Protein AF-A0A7S2NBZ2-F1 (afdb_monomer_lite)

pLDDT: mean 74.91, std 20.2, range [36.16, 97.75]

Foldseek 3Di:
DDDDDDDDDDDDPDDDDDPPDDPDPPDPPPPPPPPPPPPPPPPPPPDDDADPDLVQAAEDQVALVVDPDPVNQQRHAGNHPDQDDPPHGRHRGRGDDDD

Secondary structure (DSSP, 8-state):
--------------------PPP-----------------TTS-TTSPPPPS--TTSEEETT-GGG--SHHHHHTEEE--S--EETTEE-TTPBP----

Organism: NCBI:txid327968

Radius of gyration: 32.85 Å; chains: 1; bounding box: 53×84×64 Å

Structure (mmCIF, N/CA/C/O backbone):
data_AF-A0A7S2NBZ2-F1
#
_entry.id   AF-A0A7S2NBZ2-F1
#
loop_
_atom_site.group_PDB
_atom_site.id
_atom_site.type_symbol
_atom_site.label_atom_id
_atom_site.label_alt_id
_atom_site.label_comp_id
_atom_site.label_asym_id
_atom_site.label_entity_id
_atom_site.label_seq_id
_atom_site.pdbx_PDB_ins_code
_atom_site.Cartn_x
_atom_site.Cartn_y
_atom_site.Cartn_z
_atom_site.occupancy
_atom_site.B_iso_or_equiv
_atom_site.auth_seq_id
_atom_site.auth_comp_id
_atom_site.auth_asym_id
_atom_site.auth_atom_id
_atom_site.pdbx_PDB_model_num
ATOM 1 N N . SER A 1 1 ? 22.782 62.964 -27.607 1.00 37.88 1 SER A N 1
ATOM 2 C CA . SER A 1 1 ? 22.905 63.052 -29.075 1.00 37.88 1 SER A CA 1
ATOM 3 C C . SER A 1 1 ? 24.277 62.586 -29.520 1.00 37.88 1 SER A C 1
ATOM 5 O O . SER A 1 1 ? 25.226 63.107 -28.966 1.00 37.88 1 SER A O 1
ATOM 7 N N . LYS A 1 2 ? 24.322 61.650 -30.492 1.00 38.62 2 LYS A N 1
ATOM 8 C CA . LYS A 1 2 ? 25.308 61.488 -31.596 1.00 38.62 2 LYS A CA 1
ATOM 9 C C . LYS A 1 2 ? 26.804 61.531 -31.184 1.00 38.62 2 LYS A C 1
ATOM 11 O O . LYS A 1 2 ? 27.263 62.561 -30.733 1.00 38.62 2 LYS A O 1
ATOM 16 N N . GLY A 1 3 ? 27.639 60.496 -31.293 1.00 42.41 3 GLY A N 1
ATOM 17 C CA . GLY A 1 3 ? 27.791 59.480 -32.337 1.00 42.41 3 GLY A CA 1
ATOM 18 C C . GLY A 1 3 ? 29.095 59.754 -33.104 1.00 42.41 3 GLY A C 1
ATOM 19 O O . GLY A 1 3 ? 29.166 60.782 -33.764 1.00 42.41 3 GLY A O 1
ATOM 20 N N . THR A 1 4 ? 30.082 58.850 -33.051 1.00 39.72 4 THR A N 1
ATOM 21 C CA . THR A 1 4 ? 31.240 58.819 -33.972 1.00 39.72 4 THR A CA 1
ATOM 22 C C . THR A 1 4 ? 31.800 57.398 -34.115 1.00 39.72 4 THR A C 1
ATOM 24 O O . THR A 1 4 ? 32.528 56.870 -33.285 1.00 39.72 4 THR A O 1
ATOM 27 N N . ILE A 1 5 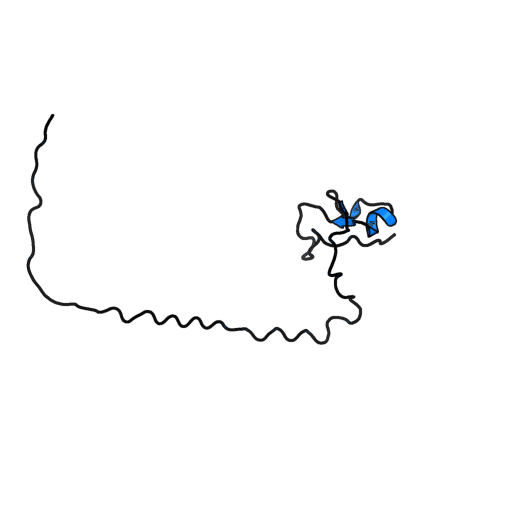? 31.360 56.784 -35.206 1.00 48.03 5 ILE A N 1
ATOM 28 C CA . ILE A 1 5 ? 32.012 55.822 -36.102 1.00 48.03 5 ILE A CA 1
ATOM 29 C C . ILE A 1 5 ? 33.555 55.844 -36.139 1.00 48.03 5 ILE A C 1
ATOM 31 O O . ILE A 1 5 ? 34.151 56.892 -36.370 1.00 48.03 5 ILE A O 1
ATOM 35 N N . GLY A 1 6 ? 34.145 54.638 -3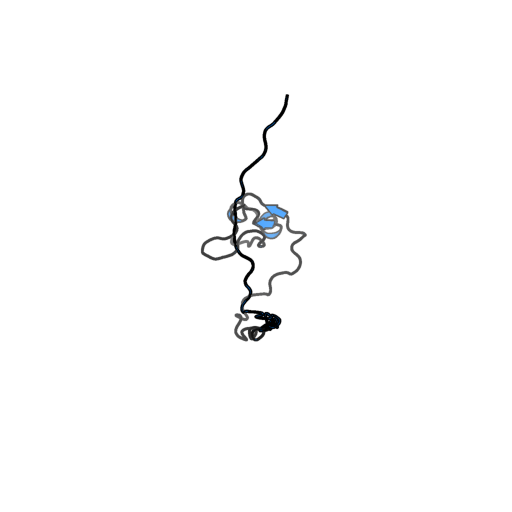6.135 1.00 36.16 6 GLY A N 1
ATOM 36 C CA . GLY A 1 6 ? 35.177 54.258 -37.111 1.00 36.16 6 GLY A CA 1
ATOM 37 C C . GLY A 1 6 ? 36.506 53.722 -36.564 1.00 36.16 6 GLY A C 1
ATOM 38 O O . GLY A 1 6 ? 37.325 54.505 -36.109 1.00 36.16 6 GLY A O 1
ATOM 39 N N . ALA A 1 7 ? 36.742 52.409 -36.718 1.00 39.41 7 ALA A N 1
ATOM 40 C CA . ALA A 1 7 ? 37.994 51.813 -37.228 1.00 39.41 7 ALA A CA 1
ATOM 41 C C . ALA A 1 7 ? 37.944 50.273 -37.116 1.00 39.41 7 ALA A C 1
ATOM 43 O O . ALA A 1 7 ? 38.379 49.704 -36.122 1.00 39.41 7 ALA A O 1
ATOM 44 N N . MET A 1 8 ? 37.450 49.582 -38.147 1.00 44.78 8 MET A N 1
ATOM 45 C CA . MET A 1 8 ? 37.801 48.172 -38.369 1.00 44.78 8 MET A CA 1
ATOM 46 C C . MET A 1 8 ? 38.687 48.114 -39.606 1.00 44.78 8 MET A C 1
ATOM 48 O O . MET A 1 8 ? 38.225 48.000 -40.741 1.00 44.78 8 MET A O 1
ATOM 52 N N . ALA A 1 9 ? 39.984 48.295 -39.375 1.00 46.75 9 ALA A N 1
ATOM 53 C CA . ALA A 1 9 ? 40.995 48.054 -40.381 1.00 46.75 9 ALA A CA 1
ATOM 54 C C . ALA A 1 9 ? 41.212 46.537 -40.521 1.00 46.75 9 ALA A C 1
ATOM 56 O O . ALA A 1 9 ? 41.552 45.897 -39.537 1.00 46.75 9 ALA A O 1
ATOM 57 N N . ARG A 1 10 ? 41.007 46.037 -41.755 1.00 54.84 10 ARG A N 1
ATOM 58 C CA . ARG A 1 10 ? 41.933 45.215 -42.579 1.00 54.84 10 ARG A CA 1
ATOM 59 C C . ARG A 1 10 ? 42.467 43.925 -41.917 1.00 54.84 10 ARG A C 1
ATOM 61 O O . ARG A 1 10 ? 42.970 43.964 -40.814 1.00 54.84 10 ARG A O 1
ATOM 68 N N . LEU A 1 11 ? 42.525 42.735 -42.507 1.00 44.84 11 LEU A N 1
ATOM 69 C CA . LEU A 1 11 ? 42.685 42.189 -43.864 1.00 44.84 11 LEU A CA 1
ATOM 70 C C . LEU A 1 11 ? 41.988 40.791 -43.831 1.00 44.84 11 LEU A C 1
ATOM 72 O O . LEU A 1 11 ? 41.685 40.300 -42.754 1.00 44.84 11 LEU A O 1
ATOM 76 N N . SER A 1 12 ? 41.688 40.041 -44.890 1.00 49.75 12 SER A N 1
ATOM 77 C CA . SER A 1 12 ? 42.504 39.708 -46.052 1.00 49.75 12 SER A CA 1
ATOM 78 C C . SER A 1 12 ? 41.641 38.938 -47.055 1.00 49.75 12 SER A C 1
ATOM 80 O O . SER A 1 12 ? 40.947 37.989 -46.690 1.00 49.75 12 SER A O 1
ATOM 82 N N . VAL A 1 13 ? 41.706 39.345 -48.321 1.00 53.78 13 VAL A N 1
ATOM 83 C CA . VAL A 1 13 ? 41.154 38.626 -49.471 1.00 53.78 13 VAL A CA 1
ATOM 84 C C . VAL A 1 13 ? 42.267 37.729 -50.010 1.00 53.78 13 VAL A C 1
ATOM 86 O O . VAL A 1 13 ? 43.047 38.151 -50.850 1.00 53.78 13 VAL A O 1
ATOM 89 N N . CYS A 1 14 ? 42.382 36.519 -49.478 1.00 42.72 14 CYS A N 1
ATOM 90 C CA . CYS A 1 14 ? 43.048 35.382 -50.114 1.00 42.72 14 CYS A CA 1
ATOM 91 C C . CYS A 1 14 ? 42.479 34.155 -49.399 1.00 42.72 14 CYS A C 1
ATOM 93 O O . CYS A 1 14 ? 42.782 33.899 -48.241 1.00 42.72 14 CYS A O 1
ATOM 95 N N . ALA A 1 15 ? 41.473 33.494 -49.962 1.00 54.47 15 ALA A N 1
ATOM 96 C CA . ALA A 1 15 ? 41.740 32.484 -50.975 1.00 54.47 15 ALA A CA 1
ATOM 97 C C . ALA A 1 15 ? 42.853 31.554 -50.486 1.00 54.47 15 ALA A C 1
ATOM 99 O O . ALA A 1 15 ? 44.027 31.876 -50.604 1.00 54.47 15 ALA A O 1
ATOM 100 N N . LEU A 1 16 ? 42.464 30.432 -49.897 1.00 51.47 16 LEU A N 1
ATOM 101 C CA . LEU A 1 16 ? 42.826 29.104 -50.379 1.00 51.47 16 LEU A CA 1
ATOM 102 C C . LEU A 1 16 ? 42.306 28.084 -49.359 1.00 51.47 16 LEU A C 1
ATOM 104 O O . LEU A 1 16 ? 42.687 28.139 -48.198 1.00 51.47 16 LEU A O 1
ATOM 108 N N . LEU A 1 17 ? 41.508 27.128 -49.852 1.00 53.25 17 LEU A N 1
ATOM 109 C CA . LEU A 1 17 ? 41.358 25.777 -49.296 1.00 53.25 17 LEU A CA 1
ATOM 110 C C . LEU A 1 17 ? 40.738 25.742 -47.879 1.00 53.25 17 LEU A C 1
ATOM 112 O O . LEU A 1 17 ? 41.388 25.987 -46.877 1.00 53.25 17 LEU A O 1
ATOM 116 N N . LEU A 1 18 ? 39.471 25.382 -47.703 1.00 52.06 18 LEU A N 1
ATOM 117 C CA . LEU A 1 18 ? 39.074 23.976 -47.695 1.00 52.06 18 LEU A CA 1
ATOM 118 C C . LEU A 1 18 ? 37.543 23.901 -47.683 1.00 52.06 18 LEU A C 1
ATOM 120 O O . LEU A 1 18 ? 36.891 24.104 -46.660 1.00 52.06 18 LEU A O 1
ATOM 124 N N . VAL A 1 19 ? 36.974 23.563 -48.837 1.00 55.00 19 VAL A N 1
ATOM 125 C CA . VAL A 1 19 ? 35.652 22.943 -48.916 1.00 55.00 19 VAL A CA 1
ATOM 126 C C . VAL A 1 19 ? 35.810 21.540 -48.333 1.00 55.00 19 VAL A C 1
ATOM 128 O O . VAL A 1 19 ? 36.173 20.610 -49.045 1.00 55.00 19 VAL A O 1
ATOM 131 N N . LEU A 1 20 ? 35.592 21.380 -47.030 1.00 55.62 20 LEU A N 1
ATOM 132 C CA . LEU A 1 20 ? 35.310 20.067 -46.458 1.00 55.62 20 LEU A CA 1
ATOM 133 C C . LEU A 1 20 ? 33.808 19.991 -46.236 1.00 55.62 20 LEU A C 1
ATOM 135 O O . LEU A 1 20 ? 33.276 20.389 -45.202 1.00 55.62 20 LEU A O 1
ATOM 139 N N . ALA A 1 21 ? 33.137 19.516 -47.284 1.00 58.72 21 ALA A N 1
ATOM 140 C CA . ALA A 1 21 ? 31.791 18.991 -47.207 1.00 58.72 21 ALA A CA 1
ATOM 141 C C . ALA A 1 21 ? 31.739 17.979 -46.057 1.00 58.72 21 ALA A C 1
ATOM 143 O O . ALA A 1 21 ? 32.458 16.979 -46.066 1.00 58.72 21 ALA A O 1
ATOM 144 N N . THR A 1 22 ? 30.920 18.258 -45.049 1.00 62.44 22 THR A N 1
ATOM 145 C CA . THR A 1 22 ? 30.622 17.301 -43.992 1.00 62.44 22 THR A CA 1
ATOM 146 C C . THR A 1 22 ? 29.789 16.176 -44.609 1.00 62.44 22 THR A C 1
ATOM 148 O O . THR A 1 22 ? 28.691 16.439 -45.107 1.00 62.44 22 THR A O 1
ATOM 151 N N . PRO A 1 23 ? 30.272 14.920 -44.639 1.00 57.25 23 PRO A N 1
ATOM 152 C CA . PRO A 1 23 ? 29.404 13.823 -45.016 1.00 57.25 23 PRO A CA 1
ATOM 153 C C . PRO A 1 23 ? 28.310 13.695 -43.956 1.00 57.25 23 PRO A C 1
ATOM 155 O O . PRO A 1 23 ? 28.555 13.818 -42.753 1.00 57.25 23 PRO A O 1
ATOM 158 N N . ALA A 1 24 ? 27.094 13.492 -44.452 1.00 61.03 24 ALA A N 1
ATOM 159 C CA . ALA A 1 24 ? 25.881 13.298 -43.688 1.00 61.03 24 ALA A CA 1
ATOM 160 C C . ALA A 1 24 ? 26.112 12.362 -42.496 1.00 61.03 24 ALA A C 1
ATOM 162 O O . ALA A 1 24 ? 26.624 11.250 -42.639 1.00 61.03 24 ALA A O 1
ATOM 163 N N . SER A 1 25 ? 25.686 12.808 -41.319 1.00 61.53 25 SER A N 1
ATOM 164 C CA . SER A 1 25 ? 25.509 11.960 -40.152 1.00 61.53 25 SER A CA 1
ATOM 165 C C . SER A 1 25 ? 24.423 10.927 -40.460 1.00 61.53 25 SER A C 1
ATOM 167 O O . SER A 1 25 ? 23.235 11.147 -40.231 1.00 61.53 25 SER A O 1
ATOM 169 N N . VAL A 1 26 ? 24.826 9.777 -41.004 1.00 61.16 26 VAL A N 1
ATOM 170 C CA . VAL A 1 26 ? 23.971 8.592 -41.057 1.00 61.16 26 VAL A CA 1
ATOM 171 C C . VAL A 1 26 ? 23.758 8.111 -39.626 1.00 61.16 26 VAL A C 1
ATOM 173 O O . VAL A 1 26 ? 24.600 7.457 -39.013 1.00 61.16 26 VAL A O 1
ATOM 176 N N . GLY A 1 27 ? 22.621 8.512 -39.062 1.00 60.88 27 GLY A N 1
ATOM 177 C CA . GLY A 1 27 ? 22.119 8.003 -37.799 1.00 60.88 27 GLY A CA 1
ATOM 178 C C . GLY A 1 27 ? 21.825 6.514 -37.926 1.00 60.88 27 GLY A C 1
ATOM 179 O O . GLY A 1 27 ? 20.748 6.120 -38.362 1.00 60.88 27 GLY A O 1
ATOM 180 N N . ALA A 1 28 ? 22.767 5.678 -37.505 1.00 58.84 28 ALA A N 1
ATOM 181 C CA . ALA A 1 28 ? 22.468 4.307 -37.137 1.00 58.84 28 ALA A CA 1
ATOM 182 C C . ALA A 1 28 ? 21.927 4.320 -35.702 1.00 58.84 28 ALA A C 1
ATOM 184 O O . ALA A 1 28 ? 22.653 4.074 -34.738 1.00 58.84 28 ALA A O 1
ATOM 185 N N . SER A 1 29 ? 20.634 4.621 -35.541 1.00 61.22 29 SER A N 1
ATOM 186 C CA . SER A 1 29 ? 19.909 4.201 -34.342 1.00 61.22 29 SER A CA 1
ATOM 187 C C . SER A 1 29 ? 19.781 2.686 -34.396 1.00 61.22 29 SER A C 1
ATOM 189 O O . SER A 1 29 ? 18.750 2.134 -34.779 1.00 61.22 29 SER A O 1
ATOM 191 N N . SER A 1 30 ? 20.845 2.001 -33.992 1.00 53.34 30 SER A N 1
ATOM 192 C CA . SER A 1 30 ? 20.766 0.626 -33.533 1.00 53.34 30 SER A CA 1
ATOM 193 C C . SER A 1 30 ? 19.930 0.651 -32.261 1.00 53.34 30 SER A C 1
ATOM 195 O O . SER A 1 30 ? 20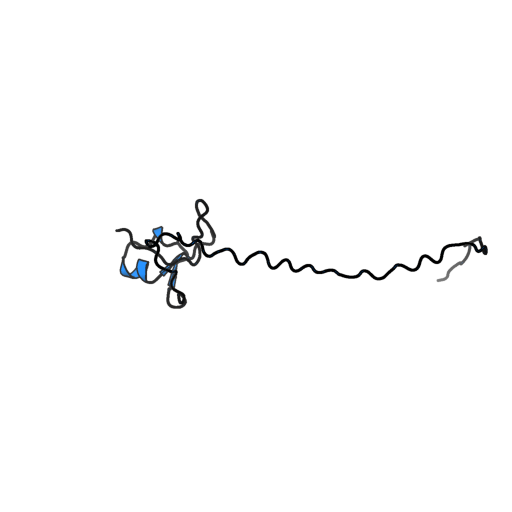.447 0.707 -31.148 1.00 53.34 30 SER A O 1
ATOM 197 N N . SER A 1 31 ? 18.606 0.648 -32.430 1.00 61.28 31 SER A N 1
ATOM 198 C CA . SER A 1 31 ? 17.697 0.146 -31.415 1.00 61.28 31 SER A CA 1
ATOM 199 C C . SER A 1 31 ? 18.051 -1.327 -31.273 1.00 61.28 31 SER A C 1
ATOM 201 O O . SER A 1 31 ? 17.476 -2.203 -31.922 1.00 61.28 31 SER A O 1
ATOM 203 N N . LEU A 1 32 ? 19.082 -1.585 -30.467 1.00 57.56 32 LEU A N 1
ATOM 204 C CA . LEU A 1 32 ? 19.287 -2.861 -29.830 1.00 57.56 32 LEU A CA 1
ATOM 205 C C . LEU A 1 32 ? 18.018 -3.063 -29.011 1.00 57.56 32 LEU A C 1
ATOM 207 O O . LEU A 1 32 ? 17.921 -2.677 -27.848 1.00 57.56 32 LEU A O 1
ATOM 211 N N . ARG A 1 33 ? 17.008 -3.654 -29.654 1.00 66.38 33 ARG A N 1
ATOM 212 C CA . ARG A 1 33 ? 16.084 -4.542 -28.978 1.00 66.38 33 ARG A CA 1
ATOM 213 C C . ARG A 1 33 ? 16.994 -5.584 -28.358 1.00 66.38 33 ARG A C 1
ATOM 215 O O . ARG A 1 33 ? 17.345 -6.570 -29.001 1.00 66.38 33 ARG A O 1
ATOM 222 N N . GLY A 1 34 ? 17.443 -5.290 -27.138 1.00 60.91 34 GLY A N 1
ATOM 223 C CA . GLY A 1 34 ? 18.037 -6.288 -26.279 1.00 60.91 34 GLY A CA 1
ATOM 224 C C . GLY A 1 34 ? 17.118 -7.505 -26.315 1.00 60.91 34 GLY A C 1
ATOM 225 O O . GLY A 1 34 ? 15.903 -7.339 -26.516 1.00 60.91 34 GLY A O 1
ATOM 226 N N . PRO A 1 35 ? 17.666 -8.722 -26.201 1.00 62.78 35 PRO A N 1
ATOM 227 C CA . PRO A 1 35 ? 16.830 -9.904 -26.096 1.00 62.78 35 PRO A CA 1
ATOM 228 C C . PRO A 1 35 ? 15.734 -9.585 -25.081 1.00 62.78 35 PRO A C 1
ATOM 230 O O . PRO A 1 35 ? 16.041 -9.118 -23.981 1.00 62.78 35 PRO A O 1
ATOM 233 N N . LYS A 1 36 ? 14.457 -9.733 -25.481 1.00 57.38 36 LYS A N 1
ATOM 234 C CA . LYS A 1 36 ? 13.352 -9.769 -24.518 1.00 57.38 36 LYS A CA 1
ATOM 235 C C . LYS A 1 36 ? 13.847 -10.726 -23.459 1.00 57.38 36 LYS A C 1
ATOM 237 O O . LYS A 1 36 ? 14.061 -11.891 -23.796 1.00 57.38 36 LYS A O 1
ATOM 242 N N . SER A 1 37 ? 14.133 -10.185 -22.272 1.00 57.44 37 SER A N 1
ATOM 243 C CA . SER A 1 37 ? 14.623 -10.953 -21.138 1.00 57.44 37 SER A CA 1
ATOM 244 C C . SER A 1 37 ? 13.851 -12.263 -21.158 1.00 57.44 37 SER A C 1
ATOM 246 O O . SER A 1 37 ? 12.611 -12.194 -21.188 1.00 57.44 37 SER A O 1
ATOM 248 N N . PRO A 1 38 ? 14.521 -13.425 -21.288 1.00 59.44 38 PRO A N 1
ATOM 249 C CA . PRO A 1 38 ? 13.835 -14.687 -21.125 1.00 59.44 38 PRO A CA 1
ATOM 250 C C . PRO A 1 38 ? 13.089 -14.528 -19.812 1.00 59.44 38 PRO A C 1
ATOM 252 O O . PRO A 1 38 ? 13.719 -14.250 -18.790 1.00 59.44 38 PRO A O 1
ATOM 255 N N . ARG A 1 39 ? 11.749 -14.559 -19.852 1.00 57.25 39 ARG A N 1
ATOM 256 C CA . ARG A 1 39 ? 10.966 -14.697 -18.626 1.00 57.25 39 ARG A CA 1
ATOM 257 C C . ARG A 1 39 ? 11.644 -15.840 -17.896 1.00 57.25 39 ARG A C 1
ATOM 259 O O . ARG A 1 39 ? 11.688 -16.933 -18.458 1.00 57.25 39 ARG A O 1
ATOM 266 N N . ARG A 1 40 ? 12.287 -15.543 -16.763 1.00 58.97 40 ARG A N 1
ATOM 267 C CA . ARG A 1 40 ? 12.978 -16.551 -15.971 1.00 58.97 40 ARG A CA 1
ATOM 268 C C . ARG A 1 40 ? 11.945 -17.640 -15.725 1.00 58.97 40 ARG A C 1
ATOM 270 O O . ARG A 1 40 ? 10.924 -17.386 -15.091 1.00 58.97 40 ARG A O 1
ATOM 277 N N . LEU A 1 41 ? 12.151 -18.810 -16.322 1.00 59.69 41 LEU A N 1
ATOM 278 C CA . LEU A 1 41 ? 11.284 -19.987 -16.195 1.00 59.69 41 LEU A CA 1
ATOM 279 C C . LEU A 1 41 ? 11.554 -20.694 -14.855 1.00 59.69 41 LEU A C 1
ATOM 281 O O . LEU A 1 41 ? 11.621 -21.913 -14.761 1.00 59.69 41 LEU A O 1
ATOM 285 N N . ASP A 1 42 ? 11.731 -19.874 -13.830 1.00 54.31 42 ASP A N 1
ATOM 286 C CA . ASP A 1 42 ? 12.055 -20.168 -12.446 1.00 54.31 42 ASP A CA 1
ATOM 287 C C . ASP A 1 42 ? 11.667 -18.965 -11.557 1.00 54.31 42 ASP A C 1
ATOM 289 O O . ASP A 1 42 ? 12.083 -18.881 -10.404 1.00 54.31 42 ASP A O 1
ATOM 293 N N . GLU A 1 43 ? 10.839 -18.035 -12.069 1.00 60.84 43 GLU A N 1
ATOM 294 C CA . GLU A 1 43 ? 10.043 -17.132 -11.234 1.00 60.84 43 GLU A CA 1
ATOM 295 C C . GLU A 1 43 ? 9.259 -18.030 -10.277 1.00 60.84 43 GLU A C 1
ATOM 297 O O . GLU A 1 43 ? 8.387 -18.787 -10.709 1.00 60.84 43 GLU A O 1
ATOM 302 N N . ALA A 1 44 ? 9.683 -18.051 -9.013 1.00 63.81 44 ALA A N 1
ATOM 303 C CA . ALA A 1 44 ? 9.243 -19.004 -8.011 1.00 63.81 44 ALA A CA 1
ATOM 304 C C . ALA A 1 44 ? 7.733 -19.237 -8.133 1.00 63.81 44 ALA A C 1
ATOM 306 O O . ALA A 1 44 ? 6.957 -18.311 -7.914 1.00 63.81 44 ALA A O 1
ATOM 307 N N . ALA A 1 45 ? 7.314 -20.470 -8.447 1.00 67.38 45 ALA A N 1
ATOM 308 C CA . ALA A 1 45 ? 5.901 -20.852 -8.588 1.00 67.38 45 ALA A CA 1
ATOM 309 C C . ALA A 1 45 ? 5.045 -20.546 -7.333 1.00 67.38 45 ALA A C 1
ATOM 311 O O . ALA A 1 45 ? 3.829 -20.701 -7.335 1.00 67.38 45 ALA A O 1
ATOM 312 N N . TRP A 1 46 ? 5.703 -20.108 -6.262 1.00 76.19 46 TRP A N 1
ATOM 313 C CA . TRP A 1 46 ? 5.176 -19.681 -4.978 1.00 76.19 46 TRP A CA 1
ATOM 314 C C . TRP A 1 46 ? 4.759 -18.207 -4.928 1.00 76.19 46 TRP A C 1
ATOM 316 O O . TRP A 1 46 ? 4.073 -17.815 -3.987 1.00 76.19 46 TRP A O 1
ATOM 326 N N . MET A 1 47 ? 5.168 -17.385 -5.899 1.00 71.69 47 MET A N 1
ATOM 327 C CA . MET A 1 47 ? 4.801 -15.973 -5.950 1.00 71.69 47 MET A CA 1
ATOM 328 C C . MET A 1 47 ? 3.586 -15.796 -6.869 1.00 71.69 47 MET A C 1
ATOM 330 O O . MET A 1 47 ? 3.717 -15.947 -8.087 1.00 71.69 47 MET A O 1
ATOM 334 N N . PRO A 1 48 ? 2.397 -15.478 -6.330 1.00 74.31 48 PRO A N 1
ATOM 335 C CA . PRO A 1 48 ? 1.257 -15.173 -7.176 1.00 74.31 48 PRO A CA 1
ATOM 336 C C . PRO A 1 48 ? 1.555 -13.932 -8.035 1.00 74.31 48 PRO A C 1
ATOM 338 O O . PRO A 1 48 ? 2.277 -13.029 -7.598 1.00 74.31 48 PRO A O 1
ATOM 341 N N . PRO A 1 49 ? 1.001 -13.858 -9.258 1.00 77.56 49 PRO A N 1
ATOM 342 C CA . PRO A 1 49 ? 1.136 -12.672 -10.088 1.00 77.56 49 PRO A CA 1
ATOM 343 C C . PRO A 1 49 ? 0.544 -11.461 -9.366 1.00 77.56 49 PRO A C 1
ATOM 345 O O . PRO A 1 49 ? -0.466 -11.566 -8.666 1.00 77.56 49 PRO A O 1
ATOM 348 N N . ARG A 1 50 ? 1.162 -10.292 -9.556 1.00 77.50 50 ARG A N 1
ATOM 349 C CA . ARG A 1 50 ? 0.630 -9.054 -8.983 1.00 77.50 50 ARG A CA 1
ATOM 350 C C . ARG A 1 50 ? -0.778 -8.783 -9.531 1.00 77.50 50 ARG A C 1
ATOM 352 O O . ARG A 1 50 ? -0.979 -8.908 -10.742 1.00 77.50 50 ARG A O 1
ATOM 359 N N . PRO A 1 51 ? -1.740 -8.390 -8.679 1.00 80.31 51 PRO A N 1
ATOM 360 C CA . PRO A 1 51 ? -3.069 -8.022 -9.142 1.00 80.31 51 PRO A CA 1
ATOM 361 C C . PRO A 1 51 ? -2.975 -6.807 -10.072 1.00 80.31 51 PRO A C 1
ATOM 363 O O . PRO A 1 51 ? -2.328 -5.809 -9.742 1.00 80.31 51 PRO A O 1
ATOM 366 N N . HIS A 1 52 ? -3.602 -6.922 -11.246 1.00 80.31 52 HIS A N 1
ATOM 367 C CA . HIS A 1 52 ? -3.567 -5.901 -12.297 1.00 80.31 52 HIS A CA 1
ATOM 368 C C . HIS A 1 52 ? -4.379 -4.652 -11.951 1.00 80.31 52 HIS A C 1
ATOM 370 O O . HIS A 1 52 ? -4.009 -3.560 -12.376 1.00 80.31 52 HIS A O 1
ATOM 376 N N . ASP A 1 53 ? -5.462 -4.806 -11.190 1.00 88.94 53 ASP A N 1
ATOM 377 C CA . ASP A 1 53 ? -6.303 -3.696 -10.763 1.00 88.94 53 ASP A CA 1
ATOM 378 C C . ASP A 1 53 ? -6.197 -3.503 -9.251 1.00 88.94 53 ASP A C 1
ATOM 380 O O . ASP A 1 53 ? -6.527 -4.384 -8.459 1.00 88.94 53 ASP A O 1
ATOM 384 N N . GLN A 1 54 ? -5.692 -2.334 -8.877 1.00 90.38 54 GLN A N 1
ATOM 385 C CA . GLN A 1 54 ? -5.531 -1.882 -7.498 1.00 90.38 54 GLN A CA 1
ATOM 386 C C . GLN A 1 54 ? -6.208 -0.520 -7.295 1.00 90.38 54 GLN A C 1
ATOM 388 O O . GLN A 1 54 ? -5.987 0.145 -6.284 1.00 90.38 54 GLN A O 1
ATOM 393 N N . SER A 1 55 ? -7.013 -0.076 -8.267 1.00 92.88 55 SER A N 1
ATOM 394 C CA . SER A 1 55 ? -7.692 1.223 -8.236 1.00 92.88 55 SER A CA 1
ATOM 395 C C . SER A 1 55 ? -8.762 1.300 -7.144 1.00 92.88 55 SER A C 1
ATOM 397 O O . SER A 1 55 ? -9.060 2.382 -6.644 1.00 92.88 55 SER A O 1
ATOM 399 N N . CYS A 1 56 ? -9.294 0.149 -6.728 1.00 93.38 56 CYS A N 1
ATOM 400 C CA . CYS A 1 56 ? -10.257 0.027 -5.640 1.00 93.38 56 CYS A CA 1
ATOM 401 C C . CYS A 1 56 ? -9.626 0.101 -4.237 1.00 93.38 56 CYS A C 1
ATOM 403 O O . CYS A 1 56 ? -10.355 0.275 -3.258 1.00 93.38 56 CYS A O 1
ATOM 405 N N . LEU A 1 57 ? -8.297 -0.026 -4.119 1.00 96.00 57 LEU A N 1
ATOM 406 C CA . LEU A 1 57 ? -7.605 0.029 -2.832 1.00 96.00 57 LEU A CA 1
ATOM 407 C C . LEU A 1 57 ? -7.471 1.473 -2.351 1.00 96.00 57 LEU A C 1
ATOM 409 O O . LEU A 1 57 ? -7.041 2.367 -3.085 1.00 96.00 57 LEU A O 1
ATOM 413 N N . LYS A 1 58 ? -7.788 1.694 -1.076 1.00 97.75 58 LYS A N 1
ATOM 414 C CA . LYS A 1 58 ? -7.656 3.007 -0.443 1.00 97.75 58 LYS A CA 1
ATOM 415 C C . LYS A 1 58 ? -6.185 3.349 -0.226 1.00 97.75 58 LYS A C 1
ATOM 417 O O . LYS A 1 58 ? -5.410 2.529 0.263 1.00 97.75 58 LYS A O 1
ATOM 422 N N . TYR A 1 59 ? -5.811 4.584 -0.545 1.00 97.12 59 TYR A N 1
ATOM 423 C CA . TYR A 1 59 ? -4.503 5.114 -0.172 1.00 97.12 59 TYR A CA 1
ATOM 424 C C . TYR A 1 59 ? -4.433 5.262 1.345 1.00 97.12 59 TYR A C 1
ATOM 426 O O . TYR A 1 59 ? -5.296 5.915 1.931 1.00 97.12 59 TYR A O 1
ATOM 434 N N . HIS A 1 60 ? -3.408 4.692 1.975 1.00 97.56 60 HIS A N 1
ATOM 435 C CA . HIS A 1 60 ? -3.170 4.897 3.401 1.00 97.56 60 HIS A CA 1
ATOM 436 C C . HIS A 1 60 ? -1.837 5.604 3.620 1.00 97.56 60 HIS A C 1
ATOM 438 O O . HIS A 1 60 ? -0.779 4.974 3.621 1.00 97.56 60 HIS A O 1
ATOM 444 N N . GLU A 1 61 ? -1.887 6.927 3.786 1.00 97.00 61 GLU A N 1
ATOM 445 C CA . GLU A 1 61 ? -0.707 7.809 3.828 1.00 97.00 61 GLU A CA 1
ATOM 446 C C . GLU A 1 61 ? 0.300 7.429 4.919 1.00 97.00 61 GLU A C 1
ATOM 448 O O . GLU A 1 61 ? 1.512 7.528 4.725 1.00 97.00 61 GLU A O 1
ATOM 453 N N . ALA A 1 62 ? -0.192 6.935 6.059 1.00 96.06 62 ALA A N 1
ATOM 454 C CA . ALA A 1 62 ? 0.653 6.496 7.164 1.00 96.06 62 ALA A CA 1
ATOM 455 C C . ALA A 1 62 ? 1.363 5.154 6.890 1.00 96.06 62 ALA A C 1
ATOM 457 O O . ALA A 1 62 ? 2.279 4.792 7.624 1.00 96.06 62 ALA A O 1
ATOM 458 N N . GLY A 1 63 ? 0.987 4.433 5.829 1.00 95.81 63 GLY A N 1
ATOM 459 C CA . GLY A 1 63 ? 1.576 3.161 5.416 1.00 95.81 63 GLY A CA 1
ATOM 460 C C . GLY A 1 63 ? 0.982 1.940 6.113 1.00 95.81 63 GLY A C 1
ATOM 461 O O . GLY A 1 63 ? 0.454 2.020 7.227 1.00 95.81 63 GLY A O 1
ATOM 462 N N . CYS A 1 64 ? 1.098 0.779 5.464 1.00 95.88 64 CYS A N 1
ATOM 463 C CA . CYS A 1 64 ? 0.378 -0.441 5.852 1.00 95.88 64 CYS A CA 1
ATOM 464 C C . CYS A 1 64 ? 0.661 -0.902 7.293 1.00 95.88 64 CYS A C 1
ATOM 466 O O . CYS A 1 64 ? -0.227 -1.426 7.957 1.00 95.88 64 CYS A O 1
ATOM 468 N N . PHE A 1 65 ? 1.871 -0.654 7.808 1.00 92.94 65 PHE A N 1
ATOM 469 C CA . PHE A 1 65 ? 2.312 -1.070 9.150 1.00 92.94 65 PHE A CA 1
ATOM 470 C C . PHE A 1 65 ? 1.539 -0.418 10.312 1.00 92.94 65 PHE A C 1
ATOM 472 O O . PHE A 1 65 ? 1.677 -0.838 11.461 1.00 92.94 65 PHE A O 1
ATOM 479 N N . THR A 1 66 ? 0.757 0.629 10.037 1.00 95.88 66 THR A N 1
ATOM 480 C CA . THR A 1 66 ? -0.066 1.310 11.047 1.00 95.88 66 THR A CA 1
ATOM 481 C C . THR A 1 66 ? -1.478 0.731 11.159 1.00 95.88 66 THR A C 1
ATOM 483 O O . THR A 1 66 ? -2.153 0.979 12.157 1.00 95.88 66 THR A O 1
ATOM 486 N N . LEU A 1 67 ? -1.923 -0.063 10.179 1.00 96.38 6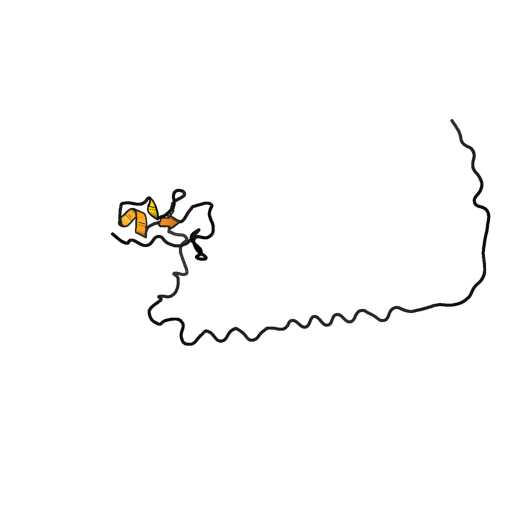7 LEU A N 1
ATOM 487 C CA . LEU A 1 67 ? -3.251 -0.677 10.164 1.00 96.38 67 LEU A CA 1
ATOM 488 C C . LEU A 1 67 ? -3.276 -1.881 11.111 1.00 96.38 67 LEU A C 1
ATOM 490 O O . LEU A 1 67 ? -2.486 -2.811 10.976 1.00 96.38 67 LEU A O 1
ATOM 494 N N . ARG A 1 68 ? -4.191 -1.854 12.084 1.00 96.06 68 ARG A N 1
ATOM 495 C CA . ARG A 1 68 ? -4.356 -2.906 13.110 1.00 96.06 68 AR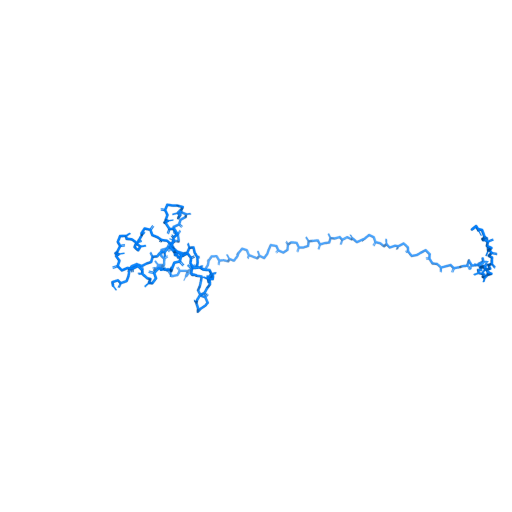G A CA 1
ATOM 496 C C . ARG A 1 68 ? -5.591 -3.775 12.907 1.00 96.06 68 ARG A C 1
ATOM 498 O O . ARG A 1 68 ? -5.799 -4.726 13.646 1.00 96.06 68 ARG A O 1
ATOM 505 N N . ASP A 1 69 ? -6.399 -3.436 11.914 1.00 96.38 69 ASP A N 1
ATOM 506 C CA . ASP A 1 69 ? -7.585 -4.182 11.529 1.00 96.38 69 ASP A CA 1
ATOM 507 C C . ASP A 1 69 ? -7.347 -4.871 10.183 1.00 96.38 69 ASP A C 1
ATOM 509 O O . ASP A 1 69 ? -6.862 -4.255 9.229 1.00 96.38 69 ASP A O 1
ATOM 513 N N . LYS A 1 70 ? -7.728 -6.147 10.104 1.00 97.38 70 LYS A N 1
ATOM 514 C CA . LYS A 1 70 ? -7.550 -6.977 8.912 1.00 97.38 70 LYS A CA 1
ATOM 515 C C . LYS A 1 70 ? -8.312 -6.424 7.712 1.00 97.38 70 LYS A C 1
ATOM 517 O O . LYS A 1 70 ? -7.766 -6.405 6.612 1.00 97.38 70 LYS A O 1
ATOM 522 N N . SER A 1 71 ? -9.554 -5.981 7.910 1.00 96.81 71 SER A N 1
ATOM 523 C CA . SER A 1 71 ? -10.390 -5.480 6.813 1.00 96.81 71 SER A CA 1
ATOM 524 C C . SER A 1 71 ? -9.815 -4.191 6.228 1.00 96.81 71 SER A C 1
ATOM 526 O O . SER A 1 71 ? -9.707 -4.039 5.013 1.00 96.81 71 SER A O 1
ATOM 528 N N . SER A 1 72 ? -9.400 -3.277 7.099 1.00 96.81 72 SER A N 1
ATOM 529 C CA . SER A 1 72 ? -8.776 -2.009 6.732 1.00 96.81 72 SER A CA 1
ATOM 530 C C . SER A 1 72 ? -7.427 -2.229 6.050 1.00 96.81 72 SER A C 1
ATOM 532 O O . SER A 1 72 ? -7.132 -1.555 5.069 1.00 96.81 72 SER A O 1
ATOM 534 N N . CYS A 1 73 ? -6.639 -3.199 6.530 1.00 97.31 73 CYS A N 1
ATOM 535 C CA . CYS A 1 73 ? -5.382 -3.611 5.913 1.00 97.31 73 CYS A CA 1
ATOM 536 C C . CYS A 1 73 ? -5.601 -4.110 4.482 1.00 97.31 73 CYS A C 1
ATOM 538 O O . CYS A 1 73 ? -5.097 -3.508 3.543 1.00 97.31 73 CYS A O 1
ATOM 540 N N . LEU A 1 74 ? -6.411 -5.152 4.290 1.00 95.75 74 LEU A N 1
ATOM 541 C CA . LEU A 1 74 ? -6.591 -5.780 2.975 1.00 95.75 74 LEU A CA 1
ATOM 542 C C . LEU A 1 74 ? -7.323 -4.888 1.955 1.00 95.75 74 LEU A C 1
ATOM 544 O O . LEU A 1 74 ? -7.272 -5.163 0.760 1.00 95.75 74 LEU A O 1
ATOM 548 N N . GLY A 1 75 ? -7.993 -3.825 2.408 1.00 96.56 75 GLY A N 1
ATOM 549 C CA . GLY A 1 75 ? -8.643 -2.827 1.555 1.00 96.56 75 GLY A CA 1
ATOM 550 C C . GLY A 1 75 ? -7.771 -1.619 1.187 1.00 96.56 75 GLY A C 1
ATOM 551 O O . GLY A 1 75 ? -8.295 -0.661 0.611 1.00 96.56 75 GLY A O 1
ATOM 552 N N . ALA A 1 76 ? -6.482 -1.621 1.537 1.00 97.12 76 ALA A N 1
ATOM 553 C CA . ALA A 1 76 ? -5.588 -0.479 1.367 1.00 97.12 76 ALA A CA 1
ATOM 554 C C . ALA A 1 76 ? -4.308 -0.810 0.583 1.00 97.12 76 ALA A C 1
ATOM 556 O O . ALA A 1 76 ? -3.922 -1.968 0.414 1.00 97.12 76 ALA A O 1
ATOM 557 N N . LYS A 1 77 ? -3.629 0.246 0.129 1.00 96.94 77 LYS A N 1
ATOM 558 C CA . LYS A 1 77 ? -2.263 0.212 -0.409 1.00 96.94 77 LYS A CA 1
ATOM 559 C C . LYS A 1 77 ? -1.377 1.242 0.288 1.00 96.94 77 LYS A C 1
ATOM 561 O O . LYS A 1 77 ? -1.877 2.236 0.828 1.00 96.94 77 LYS A O 1
ATOM 566 N N . ASP A 1 78 ? -0.068 1.001 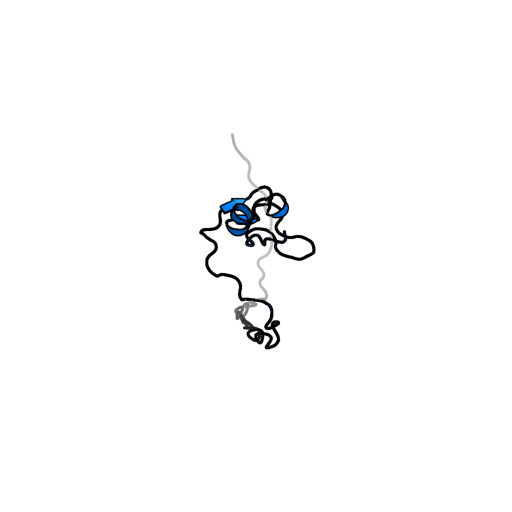0.302 1.00 96.81 78 ASP A N 1
ATOM 567 C CA . ASP A 1 78 ? 0.869 1.848 1.041 1.00 96.81 78 ASP A CA 1
ATOM 568 C C . ASP A 1 78 ? 0.990 3.229 0.393 1.00 96.81 78 ASP A C 1
ATOM 570 O O . ASP A 1 78 ? 1.404 3.367 -0.761 1.00 96.81 78 ASP A O 1
ATOM 574 N N . GLY A 1 79 ? 0.622 4.256 1.156 1.00 96.31 79 GLY A N 1
ATOM 575 C CA . GLY A 1 79 ? 0.577 5.624 0.671 1.00 96.31 79 GLY A CA 1
ATOM 576 C C . GLY A 1 79 ? 1.720 6.516 1.126 1.00 96.31 79 GLY A C 1
ATOM 577 O O . GLY A 1 79 ? 1.635 7.735 0.980 1.00 96.31 79 GLY A O 1
ATOM 578 N N . ARG A 1 80 ? 2.780 5.951 1.706 1.00 95.44 80 ARG A N 1
ATOM 579 C CA . ARG A 1 80 ? 3.896 6.757 2.202 1.00 95.44 80 ARG A CA 1
ATOM 580 C C . ARG A 1 80 ? 4.637 7.441 1.064 1.00 95.44 80 ARG A C 1
ATOM 582 O O . ARG A 1 80 ? 4.789 6.907 -0.030 1.00 95.44 80 ARG A O 1
ATOM 589 N N . SER A 1 81 ? 5.224 8.598 1.360 1.00 95.38 81 SER A N 1
ATOM 590 C CA . SER A 1 81 ? 6.102 9.309 0.421 1.00 95.38 81 SER A CA 1
ATOM 591 C C . SER A 1 81 ? 7.356 8.505 0.049 1.00 95.38 81 SER A C 1
ATOM 593 O O . SER A 1 81 ? 7.879 8.647 -1.059 1.00 95.38 81 SER A O 1
ATOM 595 N N . LYS A 1 82 ? 7.826 7.639 0.956 1.00 94.62 82 LYS A N 1
ATOM 596 C CA . LYS A 1 82 ? 8.978 6.760 0.746 1.00 94.62 82 LYS A CA 1
ATOM 597 C C . LYS A 1 82 ? 8.643 5.691 -0.297 1.00 94.62 82 LYS A C 1
ATOM 599 O O . LYS A 1 82 ? 7.767 4.868 -0.080 1.00 94.62 82 LYS A O 1
ATOM 604 N N . ILE A 1 83 ? 9.380 5.693 -1.406 1.00 94.25 83 ILE A N 1
ATOM 605 C CA . ILE A 1 83 ? 9.124 4.810 -2.556 1.00 94.25 83 ILE A CA 1
ATOM 606 C C . ILE A 1 83 ? 9.558 3.370 -2.268 1.00 94.25 83 ILE A C 1
ATOM 608 O O . ILE A 1 83 ? 8.865 2.430 -2.647 1.00 94.25 83 ILE A O 1
ATOM 612 N N . SER A 1 84 ? 10.690 3.193 -1.582 1.00 94.19 84 SER A N 1
ATOM 613 C CA . SER A 1 84 ? 11.286 1.881 -1.334 1.00 94.19 84 SER A CA 1
ATOM 614 C C . SER A 1 84 ? 11.819 1.718 0.089 1.00 94.19 84 SER A C 1
ATOM 616 O O . SER A 1 84 ? 12.220 2.684 0.742 1.00 94.19 84 SER A O 1
ATOM 618 N N . TRP A 1 85 ? 11.851 0.478 0.573 1.00 89.44 85 TRP A N 1
ATOM 619 C CA . TRP A 1 85 ? 12.420 0.080 1.858 1.00 89.44 85 TRP A CA 1
ATOM 620 C C . TRP A 1 85 ? 13.270 -1.178 1.672 1.00 89.44 85 TRP A C 1
ATOM 622 O O . TRP A 1 85 ? 12.786 -2.170 1.143 1.00 89.44 85 TRP A O 1
ATOM 632 N N . MET A 1 86 ? 14.542 -1.142 2.087 1.00 93.12 86 MET A N 1
ATOM 633 C CA . MET A 1 86 ? 15.478 -2.276 1.947 1.00 93.12 86 MET A CA 1
ATOM 634 C C . MET A 1 86 ? 15.554 -2.844 0.513 1.00 93.12 86 MET A C 1
ATOM 636 O O . MET A 1 86 ? 15.645 -4.048 0.315 1.00 93.12 86 MET A O 1
ATOM 640 N N . GLY A 1 87 ? 15.490 -1.971 -0.499 1.00 92.00 87 GLY A N 1
ATOM 641 C CA . GLY A 1 87 ? 15.530 -2.368 -1.913 1.00 92.00 87 GLY A CA 1
ATOM 642 C C . GLY A 1 87 ? 14.196 -2.859 -2.490 1.00 92.00 87 GLY A C 1
ATOM 643 O O . GLY A 1 87 ? 14.124 -3.110 -3.688 1.00 92.00 87 GLY A O 1
ATOM 644 N N . LEU A 1 88 ? 13.135 -2.942 -1.682 1.00 88.81 88 LEU A N 1
ATOM 645 C CA . LEU A 1 88 ? 11.790 -3.316 -2.121 1.00 88.81 88 LEU A CA 1
ATOM 646 C C . LEU A 1 88 ? 10.940 -2.072 -2.371 1.00 88.81 88 LEU A C 1
ATOM 648 O O . LEU A 1 88 ? 10.984 -1.133 -1.577 1.00 88.81 88 LEU A O 1
ATOM 652 N N . SER A 1 89 ? 10.153 -2.066 -3.449 1.00 90.75 89 SER A N 1
ATOM 653 C CA . SER A 1 89 ? 9.102 -1.059 -3.638 1.00 90.75 89 SER A CA 1
ATOM 654 C C . SER A 1 89 ? 8.069 -1.212 -2.526 1.00 90.75 89 SER A C 1
ATOM 656 O O . SER A 1 89 ? 7.663 -2.332 -2.229 1.00 90.75 89 SER A O 1
ATOM 658 N N . ILE A 1 90 ? 7.683 -0.106 -1.896 1.00 92.94 90 ILE A N 1
ATOM 659 C CA . ILE A 1 90 ? 6.624 -0.105 -0.882 1.00 92.94 90 ILE A CA 1
ATOM 660 C C . ILE A 1 90 ? 5.448 0.761 -1.302 1.00 92.94 90 ILE A C 1
ATOM 662 O O . ILE A 1 90 ? 4.316 0.349 -1.098 1.00 92.94 90 ILE A O 1
ATOM 666 N N . ARG A 1 91 ? 5.690 1.930 -1.904 1.00 95.06 91 ARG A N 1
ATOM 667 C CA . ARG A 1 91 ? 4.613 2.848 -2.281 1.00 95.06 91 ARG A CA 1
ATOM 668 C C . ARG A 1 91 ? 3.759 2.232 -3.380 1.00 95.06 91 ARG A C 1
ATOM 670 O O . ARG A 1 91 ? 4.294 1.606 -4.290 1.00 95.06 91 ARG A O 1
ATOM 677 N N . ASP A 1 92 ? 2.455 2.458 -3.282 1.00 94.12 92 ASP A N 1
ATOM 678 C CA . ASP A 1 92 ? 1.429 1.904 -4.164 1.00 94.12 92 ASP A CA 1
ATOM 679 C C . ASP A 1 92 ? 1.280 0.378 -4.114 1.00 94.12 92 ASP A C 1
ATOM 681 O O . ASP A 1 92 ? 0.395 -0.143 -4.785 1.00 94.12 92 ASP A O 1
ATOM 685 N N . GLU A 1 93 ? 2.064 -0.341 -3.306 1.00 93.81 93 GLU A N 1
ATOM 686 C CA . GLU A 1 93 ? 1.891 -1.785 -3.166 1.00 93.81 93 GLU A CA 1
ATOM 687 C C . GLU A 1 93 ? 0.686 -2.103 -2.256 1.00 93.81 93 GLU A C 1
ATOM 689 O O . GLU A 1 93 ? 0.471 -1.412 -1.248 1.00 93.81 93 GLU A O 1
ATOM 694 N N . PRO A 1 94 ? -0.104 -3.146 -2.572 1.00 95.19 94 PRO A N 1
ATOM 695 C CA . PRO A 1 94 ? -1.197 -3.605 -1.721 1.00 95.19 94 PRO A CA 1
ATOM 696 C C . PRO A 1 94 ? -0.703 -3.983 -0.325 1.00 95.19 94 PRO A C 1
ATOM 698 O O . PRO A 1 94 ? 0.337 -4.627 -0.169 1.00 95.19 94 PRO A O 1
ATOM 701 N N . CYS A 1 95 ? -1.472 -3.634 0.702 1.00 94.81 95 CYS A N 1
ATOM 702 C CA . CYS A 1 95 ? -1.141 -4.042 2.058 1.00 94.81 95 CYS A CA 1
ATOM 703 C C . CYS A 1 95 ? -1.358 -5.552 2.257 1.00 94.81 95 CYS A C 1
ATOM 705 O O . CYS A 1 95 ? -2.331 -6.136 1.780 1.00 94.81 95 CYS A O 1
ATOM 707 N N . VAL A 1 96 ? -0.460 -6.177 3.021 1.00 93.62 96 VAL A N 1
ATOM 708 C CA . VAL A 1 96 ? -0.528 -7.597 3.395 1.00 93.62 96 VAL A CA 1
ATOM 709 C C . VAL A 1 96 ? -0.810 -7.711 4.890 1.00 93.62 96 VAL A C 1
ATOM 711 O O . VAL A 1 96 ? -0.174 -7.038 5.701 1.00 93.62 96 VAL A O 1
ATOM 714 N N . TRP A 1 97 ? -1.759 -8.573 5.257 1.00 94.88 97 TRP A N 1
ATOM 715 C CA . TRP A 1 97 ? -2.112 -8.837 6.650 1.00 94.88 97 TRP A CA 1
ATOM 716 C C . TRP A 1 97 ? -1.270 -9.976 7.233 1.00 94.88 97 TRP A C 1
ATOM 718 O O . TRP A 1 97 ? -1.345 -11.102 6.740 1.00 94.88 97 TRP A O 1
ATOM 728 N N . CYS A 1 98 ? -0.531 -9.697 8.310 1.00 87.31 98 CYS A N 1
ATOM 729 C CA . CYS A 1 98 ? 0.365 -10.667 8.953 1.00 87.31 98 CYS A CA 1
ATOM 730 C C . CYS A 1 98 ? -0.055 -11.095 10.373 1.00 87.31 98 CYS A C 1
ATOM 732 O O . CYS A 1 98 ? 0.626 -11.941 10.948 1.00 87.31 98 CYS A O 1
ATOM 734 N N . GLY A 1 99 ? -1.181 -10.585 10.898 1.00 80.56 99 GLY A N 1
ATOM 735 C CA . GLY A 1 99 ? -1.648 -10.869 12.265 1.00 80.56 99 GLY A CA 1
ATOM 736 C C . GLY A 1 99 ? -1.149 -9.867 13.293 1.00 80.56 99 GLY A C 1
ATOM 737 O O . GLY A 1 99 ? 0.075 -9.619 13.334 1.00 80.56 99 GLY A O 1
#

Sequence (99 aa):
SKGTIGAMARLSVCALLLVLATPASVGASSSLRGPKSPRRLDEAAWMPPRPHDQSCLKYHEAGCFTLRDKSSCLGAKDGRSKISWMGLSIRDEPCVWCG